Protein AF-A0A495IZV7-F1 (afdb_monomer)

Organism: NCBI:txid423350

Structure (mmCIF, N/CA/C/O backbone):
data_AF-A0A495IZV7-F1
#
_entry.id   AF-A0A495IZV7-F1
#
loop_
_atom_site.group_PDB
_atom_site.id
_atom_site.type_symbol
_atom_site.label_atom_id
_atom_site.label_alt_id
_atom_site.label_comp_id
_atom_site.label_asym_id
_atom_site.label_entity_id
_atom_site.label_seq_id
_atom_site.pdbx_PDB_ins_code
_atom_site.Cartn_x
_atom_site.Cartn_y
_atom_site.Cartn_z
_atom_site.occupancy
_atom_site.B_iso_or_equiv
_atom_site.auth_seq_id
_atom_site.auth_comp_id
_atom_site.auth_asym_id
_atom_site.auth_atom_id
_atom_site.pdbx_PDB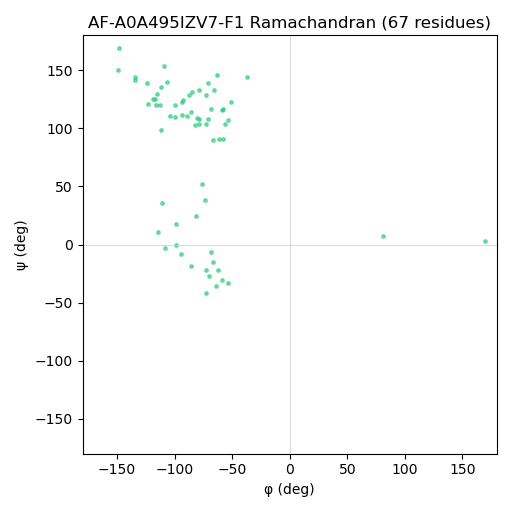_model_num
ATOM 1 N N . MET A 1 1 ? -7.466 -8.435 5.628 1.00 67.25 1 MET A N 1
ATOM 2 C CA . MET A 1 1 ? -6.258 -7.616 5.401 1.00 67.25 1 MET A CA 1
ATOM 3 C C . MET A 1 1 ? -6.653 -6.459 4.503 1.00 67.25 1 MET A C 1
ATOM 5 O O . MET A 1 1 ? -7.222 -6.714 3.448 1.00 67.25 1 MET A O 1
ATOM 9 N N . ILE A 1 2 ? -6.441 -5.221 4.944 1.00 69.31 2 ILE A N 1
ATOM 10 C CA . ILE A 1 2 ? -6.706 -4.021 4.140 1.00 69.31 2 ILE A CA 1
ATOM 11 C C . ILE A 1 2 ? -5.391 -3.663 3.439 1.00 69.31 2 ILE A C 1
ATOM 13 O O . ILE A 1 2 ? -4.380 -3.489 4.111 1.00 69.31 2 ILE A O 1
ATOM 17 N N . ARG A 1 3 ? -5.393 -3.588 2.103 1.00 75.81 3 ARG A N 1
ATOM 18 C CA . ARG A 1 3 ? -4.266 -3.085 1.304 1.00 75.81 3 ARG A CA 1
ATOM 19 C C . ARG A 1 3 ? -4.782 -1.932 0.457 1.00 75.81 3 ARG A C 1
ATOM 21 O O . ARG A 1 3 ? -5.706 -2.128 -0.326 1.00 75.81 3 ARG A O 1
ATOM 28 N N . THR A 1 4 ? -4.201 -0.753 0.633 1.00 76.19 4 THR A N 1
ATOM 29 C CA . THR A 1 4 ? -4.566 0.450 -0.116 1.00 76.19 4 THR A CA 1
ATOM 30 C C . THR A 1 4 ? -3.302 1.152 -0.595 1.00 76.19 4 THR A C 1
ATOM 32 O O . THR A 1 4 ? -2.296 1.164 0.112 1.00 76.19 4 THR A O 1
ATOM 35 N N . GLU A 1 5 ? -3.340 1.686 -1.812 1.00 78.56 5 GLU A N 1
ATOM 36 C CA . GLU A 1 5 ? -2.287 2.540 -2.357 1.00 78.56 5 GLU A CA 1
ATOM 37 C C . GLU A 1 5 ? -2.806 3.974 -2.309 1.00 78.56 5 GLU A C 1
ATOM 39 O O . GLU A 1 5 ? -3.746 4.325 -3.021 1.00 78.56 5 GLU A O 1
ATOM 44 N N . ILE A 1 6 ? -2.220 4.789 -1.433 1.00 75.00 6 ILE A N 1
ATOM 45 C CA . ILE A 1 6 ? -2.585 6.195 -1.276 1.00 75.00 6 ILE A CA 1
ATOM 46 C C . ILE A 1 6 ? -1.384 7.030 -1.696 1.00 75.00 6 ILE A C 1
ATOM 48 O O . ILE A 1 6 ? -0.265 6.797 -1.242 1.00 75.00 6 ILE A O 1
ATOM 52 N N . ILE A 1 7 ? -1.623 8.005 -2.567 1.00 80.00 7 ILE A N 1
ATOM 53 C CA . ILE A 1 7 ? -0.640 9.032 -2.900 1.00 80.00 7 ILE A CA 1
ATOM 54 C C . ILE A 1 7 ? -0.846 10.163 -1.895 1.00 80.00 7 ILE A C 1
ATOM 56 O O . ILE A 1 7 ? -1.889 10.816 -1.913 1.00 80.00 7 ILE A O 1
ATOM 60 N N . ALA A 1 8 ? 0.112 10.362 -0.991 1.00 77.56 8 ALA A N 1
ATOM 61 C CA . ALA A 1 8 ? 0.038 11.424 0.005 1.00 77.56 8 ALA A CA 1
ATOM 62 C C . ALA A 1 8 ? 0.168 12.796 -0.678 1.00 77.56 8 ALA A C 1
ATOM 64 O O . ALA A 1 8 ? 1.194 13.107 -1.280 1.00 77.56 8 ALA A O 1
ATOM 65 N N . THR A 1 9 ? -0.882 13.611 -0.600 1.00 80.81 9 THR A N 1
ATOM 66 C CA . THR A 1 9 ? -0.895 15.006 -1.081 1.00 80.81 9 THR A CA 1
ATOM 67 C C . THR A 1 9 ? -0.578 16.014 0.026 1.00 80.81 9 THR A C 1
ATOM 69 O O . THR A 1 9 ? -0.435 17.203 -0.243 1.00 80.81 9 THR A O 1
ATOM 72 N N . SER A 1 10 ? -0.502 15.539 1.268 1.00 82.44 10 SER A N 1
ATOM 73 C CA . SER A 1 10 ? -0.303 16.294 2.504 1.00 82.44 10 SER A CA 1
ATOM 74 C C . SER A 1 10 ? 0.467 15.444 3.515 1.00 82.44 10 SER A C 1
ATOM 76 O O . SER A 1 10 ? 0.617 14.237 3.332 1.00 82.44 10 SER A O 1
ATOM 78 N N . GLU A 1 11 ? 0.922 16.068 4.599 1.00 83.12 11 GLU A N 1
ATOM 79 C CA . GLU A 1 11 ? 1.591 15.383 5.717 1.00 83.12 11 GLU A CA 1
ATOM 80 C C . GLU A 1 11 ? 0.646 14.442 6.490 1.00 83.12 11 GLU A C 1
ATOM 82 O O . GLU A 1 11 ? 1.097 13.565 7.222 1.00 83.12 11 GLU A O 1
ATOM 87 N N . GLU A 1 12 ? -0.666 14.585 6.287 1.00 82.94 12 GLU A N 1
ATOM 88 C CA . GLU A 1 12 ? -1.700 13.729 6.867 1.00 82.94 12 GLU A CA 1
ATOM 89 C C . GLU A 1 12 ? -2.309 12.790 5.814 1.00 82.94 12 GLU A C 1
ATOM 91 O O . GLU A 1 12 ? -2.596 13.198 4.684 1.00 82.94 12 GLU A O 1
ATOM 96 N N . VAL A 1 13 ? -2.555 11.535 6.209 1.00 81.31 13 VAL A N 1
ATOM 97 C CA . VAL A 1 13 ? -3.244 10.512 5.407 1.00 81.31 13 VAL A CA 1
ATOM 98 C C . VAL A 1 13 ? -4.513 10.087 6.139 1.00 81.31 13 VAL A C 1
ATOM 100 O O . VAL A 1 13 ? -4.460 9.655 7.288 1.00 81.31 13 VAL A O 1
ATOM 103 N N . SER A 1 14 ? -5.657 10.170 5.460 1.00 82.94 14 SER A N 1
ATOM 104 C CA . SER A 1 14 ? -6.954 9.724 5.976 1.00 82.94 14 SER A CA 1
ATOM 105 C C . SER A 1 14 ? -7.588 8.706 5.029 1.00 82.94 14 SER A C 1
ATOM 107 O O . SER A 1 14 ? -7.514 8.830 3.807 1.00 82.94 14 SER A O 1
ATOM 109 N N . PHE A 1 15 ? -8.194 7.661 5.591 1.00 83.50 15 PHE A N 1
ATOM 110 C CA . PHE A 1 15 ? -8.930 6.653 4.833 1.00 83.50 15 PHE A CA 1
ATOM 111 C C . PHE A 1 15 ? -10.078 6.089 5.668 1.00 83.50 15 PHE A C 1
ATOM 113 O O . PHE A 1 15 ? -10.001 6.011 6.894 1.00 83.50 15 PHE A O 1
ATOM 120 N N . ASN A 1 16 ? -11.147 5.676 4.992 1.00 85.88 16 ASN A N 1
ATOM 121 C CA . ASN A 1 16 ? -12.292 5.061 5.651 1.00 85.88 16 ASN A CA 1
ATOM 122 C C . ASN A 1 16 ? -12.000 3.596 5.977 1.00 85.88 16 ASN A C 1
ATOM 124 O O . ASN A 1 16 ? -11.538 2.833 5.124 1.00 85.88 16 ASN A O 1
ATOM 128 N N . ILE A 1 17 ? -12.311 3.199 7.209 1.00 85.94 17 ILE A N 1
ATOM 129 C CA . ILE A 1 17 ? -12.210 1.810 7.653 1.00 85.94 17 ILE A CA 1
ATOM 130 C C . ILE A 1 17 ? -13.533 1.101 7.320 1.00 85.94 17 ILE A C 1
ATOM 132 O O . ILE A 1 17 ? -14.594 1.607 7.687 1.00 85.94 17 ILE A O 1
ATOM 136 N N . PRO A 1 18 ? -13.507 -0.061 6.645 1.00 87.00 18 PRO A N 1
ATOM 137 C CA . PRO A 1 18 ? -14.725 -0.806 6.343 1.00 87.00 18 PRO A CA 1
ATOM 138 C C . PRO A 1 18 ? -15.440 -1.290 7.620 1.00 87.00 18 PRO A C 1
ATOM 140 O O . PRO A 1 18 ? -14.787 -1.668 8.596 1.00 87.00 18 PRO A O 1
ATOM 143 N N . GLU A 1 19 ? -16.778 -1.336 7.604 1.00 87.44 19 GLU A N 1
ATOM 144 C CA . GLU A 1 19 ? -17.609 -1.627 8.791 1.00 87.44 19 GLU A CA 1
ATOM 145 C C . GLU A 1 19 ? -17.238 -2.933 9.511 1.00 87.44 19 GLU A C 1
ATOM 147 O O . GLU A 1 19 ? -17.284 -3.019 10.735 1.00 87.44 19 GLU A O 1
ATOM 152 N N . ASN A 1 20 ? -16.784 -3.947 8.773 1.00 87.75 20 ASN A N 1
ATOM 153 C CA . ASN A 1 20 ? -16.402 -5.251 9.322 1.00 87.75 20 ASN A CA 1
ATOM 154 C C . ASN A 1 20 ? -15.127 -5.233 10.194 1.00 87.75 20 ASN A C 1
ATOM 156 O O . ASN A 1 20 ? -14.775 -6.261 10.794 1.00 87.75 20 ASN A O 1
ATOM 160 N N . TYR A 1 21 ? -14.435 -4.094 10.256 1.00 84.31 21 TYR A N 1
ATOM 161 C CA . TYR A 1 21 ? -13.249 -3.861 11.079 1.00 84.31 21 TYR A CA 1
ATOM 162 C C . TYR A 1 21 ? -13.511 -2.930 12.276 1.00 84.31 21 TYR A C 1
ATOM 164 O O . TYR A 1 21 ? -12.619 -2.750 13.103 1.00 84.31 21 TYR A O 1
ATOM 172 N N . ILE A 1 22 ? -14.725 -2.385 12.417 1.00 87.19 22 ILE A N 1
ATOM 173 C CA . ILE A 1 22 ? -15.099 -1.547 13.563 1.00 87.19 22 ILE A CA 1
ATOM 174 C C . ILE A 1 22 ? -15.103 -2.392 14.848 1.00 87.19 22 ILE A C 1
ATOM 176 O O . ILE A 1 22 ? -15.628 -3.505 14.878 1.00 87.19 22 ILE A O 1
ATOM 180 N N . GLY A 1 23 ? -14.483 -1.874 15.914 1.00 89.56 23 GLY A N 1
ATOM 181 C CA . GLY A 1 23 ? -14.383 -2.550 17.215 1.00 89.56 23 GLY A CA 1
ATOM 182 C C . GLY A 1 23 ? -13.279 -3.609 17.318 1.00 89.56 23 GLY A C 1
ATOM 183 O O . GLY A 1 23 ? -13.202 -4.310 18.325 1.00 89.56 23 GLY A O 1
ATOM 184 N N . LYS A 1 24 ? -12.417 -3.738 16.302 1.00 89.56 24 LYS A N 1
ATOM 185 C CA . LYS A 1 24 ? -1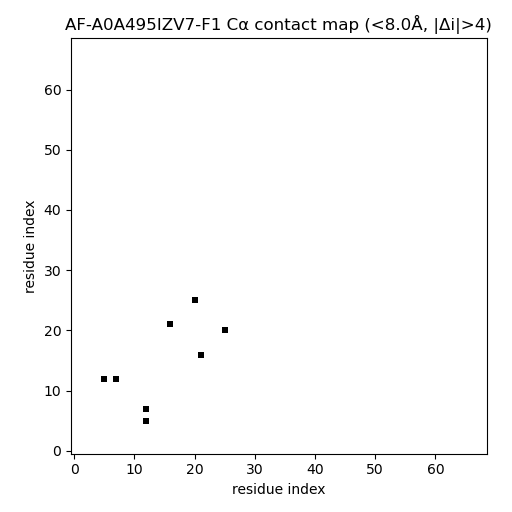1.256 -4.642 16.309 1.00 89.56 24 LYS A CA 1
ATOM 186 C C . LYS A 1 24 ? -9.956 -3.850 16.410 1.00 89.56 24 LYS A C 1
ATOM 188 O O . LYS A 1 24 ? -9.884 -2.706 15.971 1.00 89.56 24 LYS A O 1
ATOM 193 N N . VAL A 1 25 ? -8.917 -4.478 16.960 1.00 85.12 25 VAL A N 1
ATOM 194 C CA . VAL A 1 25 ? -7.555 -3.929 16.931 1.00 85.12 25 VAL A CA 1
ATOM 195 C C . VAL A 1 25 ? -7.013 -4.050 15.509 1.00 85.12 25 VAL A C 1
ATOM 197 O O . VAL A 1 25 ? -7.083 -5.122 14.905 1.00 85.12 25 VAL A O 1
ATOM 200 N N . LEU A 1 26 ? -6.500 -2.944 14.973 1.00 80.69 26 LEU A N 1
ATOM 201 C CA . LEU A 1 26 ? -5.963 -2.855 13.620 1.00 80.69 26 LEU A CA 1
ATOM 202 C C . LEU A 1 26 ? -4.480 -2.520 13.694 1.00 80.69 26 LEU A C 1
ATOM 204 O O . LEU A 1 26 ? -4.097 -1.520 14.294 1.00 80.69 26 LEU A O 1
ATOM 208 N N . GLU A 1 27 ? -3.660 -3.348 13.060 1.00 79.94 27 GLU A N 1
ATOM 209 C CA . GLU A 1 27 ? -2.264 -3.031 12.789 1.00 79.94 27 GLU A CA 1
ATOM 210 C C . GLU A 1 27 ? -2.179 -2.399 11.398 1.00 79.94 27 GLU A C 1
ATOM 212 O O . GLU A 1 27 ? -2.663 -2.968 10.414 1.00 79.94 27 GLU A O 1
ATOM 217 N N . ILE A 1 28 ? -1.610 -1.196 11.328 1.00 81.25 28 ILE A N 1
ATOM 218 C CA . ILE A 1 28 ? -1.425 -0.448 10.085 1.00 81.25 28 ILE A CA 1
ATOM 219 C C . ILE A 1 28 ? 0.072 -0.381 9.828 1.00 81.25 28 ILE A C 1
ATOM 221 O O . ILE A 1 28 ? 0.820 0.160 10.638 1.00 81.25 28 ILE A O 1
ATOM 225 N N . ILE A 1 29 ? 0.495 -0.918 8.689 1.00 80.88 29 ILE A N 1
ATOM 226 C CA . ILE A 1 29 ? 1.885 -0.878 8.253 1.00 80.88 29 ILE A CA 1
ATOM 227 C C . ILE A 1 29 ? 1.935 -0.061 6.965 1.00 80.88 29 ILE A C 1
ATOM 229 O O . ILE A 1 29 ? 1.271 -0.403 5.984 1.00 80.88 29 ILE A O 1
ATOM 233 N N . ALA A 1 30 ? 2.687 1.035 6.987 1.00 78.62 30 ALA A N 1
ATOM 234 C CA . ALA A 1 30 ? 2.861 1.931 5.854 1.00 78.62 30 ALA A CA 1
ATOM 235 C C . ALA A 1 30 ? 4.300 1.843 5.346 1.00 78.62 30 ALA A C 1
ATOM 237 O O . ALA A 1 30 ? 5.243 1.855 6.134 1.00 78.62 30 ALA A O 1
ATOM 238 N N . PHE A 1 31 ? 4.448 1.775 4.026 1.00 79.44 31 PHE A N 1
ATOM 239 C CA . PHE A 1 31 ? 5.735 1.765 3.343 1.00 79.44 31 PHE A CA 1
ATOM 240 C C . PHE A 1 31 ? 5.676 2.739 2.176 1.00 79.44 31 PHE A C 1
ATOM 242 O O . PHE A 1 31 ? 4.642 2.842 1.505 1.00 79.44 31 PHE A O 1
ATOM 249 N N . THR A 1 32 ? 6.780 3.427 1.902 1.00 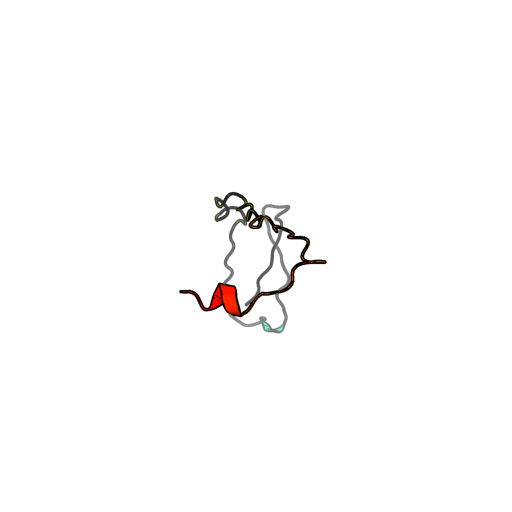76.50 32 THR A N 1
ATOM 250 C CA . THR A 1 32 ? 6.905 4.153 0.641 1.00 76.50 32 THR A CA 1
ATOM 251 C C . THR A 1 32 ? 7.058 3.138 -0.491 1.00 76.50 32 THR A C 1
ATOM 253 O O . THR A 1 32 ? 7.731 2.118 -0.349 1.00 76.50 32 THR A O 1
ATOM 256 N N . LYS A 1 33 ? 6.402 3.380 -1.631 1.00 69.62 33 LYS A N 1
ATOM 257 C CA . LYS A 1 33 ? 6.452 2.452 -2.775 1.00 69.62 33 LYS A CA 1
ATOM 258 C C . LYS A 1 33 ? 7.877 2.294 -3.333 1.00 69.62 33 LYS A C 1
ATOM 260 O O . LYS A 1 33 ? 8.169 1.273 -3.947 1.00 69.62 33 LYS A O 1
ATOM 265 N N . ASP A 1 34 ? 8.741 3.276 -3.076 1.00 65.12 34 ASP A N 1
ATOM 266 C CA . ASP A 1 34 ? 10.145 3.310 -3.490 1.00 65.12 34 ASP A CA 1
ATOM 267 C C . ASP A 1 34 ? 11.117 2.598 -2.527 1.00 65.12 34 ASP A C 1
ATOM 269 O O . AS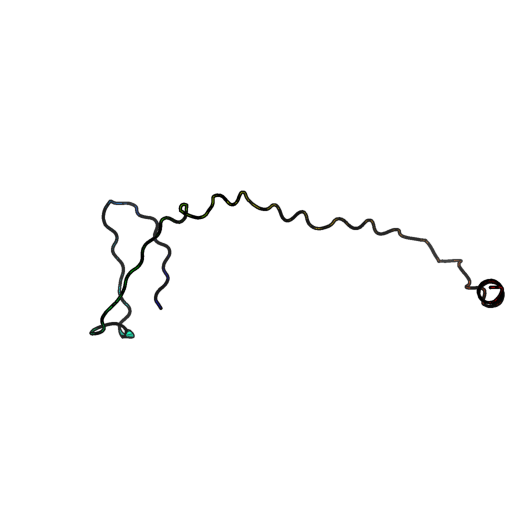P A 1 34 ? 12.199 2.211 -2.967 1.00 65.12 34 ASP A O 1
ATOM 273 N N . GLU A 1 35 ? 10.759 2.325 -1.262 1.00 55.12 35 GLU A N 1
ATOM 274 C CA . GLU A 1 35 ? 11.605 1.579 -0.299 1.00 55.12 35 GLU A CA 1
ATOM 275 C C . GLU A 1 35 ? 11.623 0.056 -0.561 1.00 55.12 35 GLU A C 1
ATOM 277 O O . GLU A 1 35 ? 11.385 -0.780 0.309 1.00 55.12 35 GLU A O 1
ATOM 282 N N . GLY A 1 36 ? 11.918 -0.309 -1.806 1.00 49.47 36 GLY A N 1
ATOM 283 C CA . GLY A 1 36 ? 11.990 -1.685 -2.297 1.00 49.47 36 GLY A CA 1
ATOM 284 C C . GLY A 1 36 ? 12.100 -1.811 -3.820 1.00 49.47 36 GLY A C 1
ATOM 285 O O . GLY A 1 36 ? 12.114 -2.929 -4.328 1.00 49.47 36 GLY A O 1
ATOM 286 N N . LEU A 1 37 ? 12.179 -0.692 -4.555 1.00 49.88 37 LEU A N 1
ATOM 287 C CA . LEU A 1 37 ? 12.304 -0.650 -6.018 1.00 49.88 37 LEU A CA 1
ATOM 288 C C . LEU A 1 37 ? 13.683 -0.155 -6.486 1.00 49.88 37 LEU A C 1
ATOM 290 O O . LEU A 1 37 ? 13.813 0.415 -7.566 1.00 49.88 37 LEU A O 1
ATOM 294 N N . THR A 1 38 ? 14.757 -0.493 -5.769 1.00 47.97 38 THR A N 1
ATOM 295 C CA . THR A 1 38 ? 16.066 -0.709 -6.419 1.00 47.97 38 THR A CA 1
ATOM 296 C C . THR A 1 38 ? 16.094 -2.037 -7.183 1.00 47.97 38 THR A C 1
ATOM 298 O O . THR A 1 38 ? 17.107 -2.721 -7.229 1.00 47.97 38 THR A O 1
ATOM 301 N N . ASP A 1 39 ? 14.994 -2.396 -7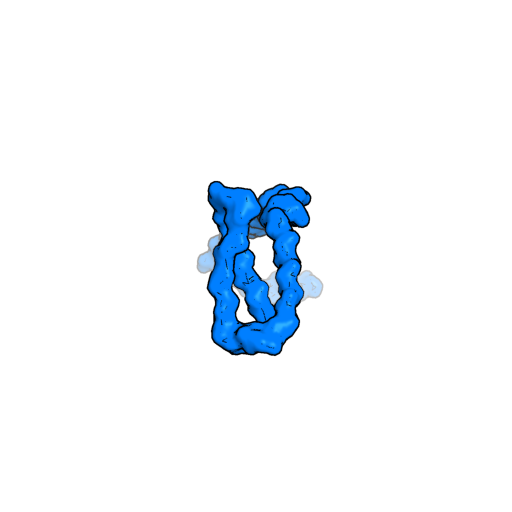.837 1.00 47.88 39 ASP A N 1
ATOM 302 C CA . ASP A 1 39 ? 15.011 -3.348 -8.933 1.00 47.88 39 ASP A CA 1
ATOM 303 C C . ASP A 1 39 ? 14.672 -2.525 -10.169 1.00 47.88 39 ASP A C 1
ATOM 305 O O . ASP A 1 39 ? 13.521 -2.156 -10.421 1.00 47.88 39 ASP A O 1
ATOM 309 N N . ALA A 1 40 ? 15.733 -2.151 -10.892 1.00 52.16 40 ALA A N 1
ATOM 310 C CA . ALA A 1 40 ? 15.649 -1.631 -12.247 1.00 52.16 40 ALA A CA 1
ATOM 311 C C . ALA A 1 40 ? 14.548 -2.386 -13.000 1.00 52.16 40 ALA A C 1
ATOM 313 O O . ALA A 1 40 ? 14.413 -3.5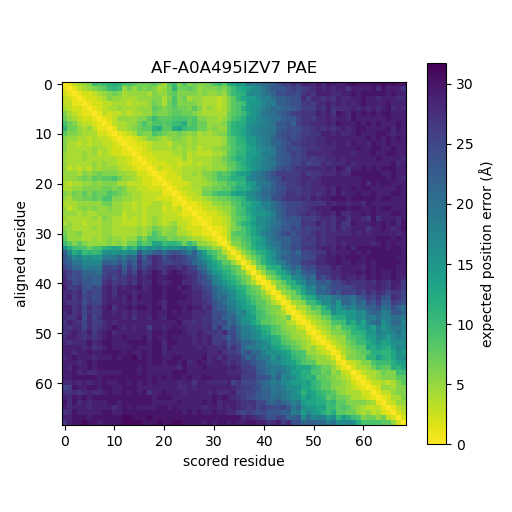90 -12.774 1.00 52.16 40 ALA A O 1
ATOM 314 N N . PRO A 1 41 ? 13.775 -1.753 -13.904 1.00 49.72 41 PRO A N 1
ATOM 315 C CA . PRO A 1 41 ? 12.804 -2.497 -14.686 1.00 49.72 41 PRO A CA 1
ATOM 316 C C . PRO A 1 41 ? 13.552 -3.651 -15.347 1.00 49.72 41 PRO A C 1
ATOM 318 O O . PRO A 1 41 ? 14.359 -3.438 -16.255 1.00 49.72 41 PRO A O 1
ATOM 321 N N . VAL A 1 42 ? 13.327 -4.875 -14.860 1.00 56.41 42 VAL A N 1
ATOM 322 C CA . VAL A 1 42 ? 13.772 -6.080 -15.536 1.00 56.41 42 VAL A CA 1
ATOM 323 C C . VAL A 1 42 ? 12.934 -6.079 -16.792 1.00 56.41 42 VAL A C 1
ATOM 325 O O . VAL A 1 42 ? 11.806 -6.569 -16.827 1.00 56.41 42 VAL A O 1
ATOM 328 N N . ILE A 1 43 ? 13.476 -5.439 -17.825 1.00 59.31 43 ILE A N 1
ATOM 329 C CA . ILE A 1 43 ? 13.054 -5.597 -19.197 1.00 59.31 43 ILE A CA 1
ATOM 330 C C . ILE A 1 43 ? 13.231 -7.091 -19.417 1.00 59.31 43 ILE A C 1
ATOM 332 O O . ILE A 1 43 ? 14.328 -7.559 -19.726 1.00 59.31 43 ILE A O 1
ATOM 336 N N . LYS A 1 44 ? 12.172 -7.867 -19.159 1.00 60.34 44 LYS A N 1
ATOM 337 C CA . LYS A 1 44 ? 12.099 -9.272 -19.524 1.00 60.34 44 LYS A CA 1
ATOM 338 C C . LYS A 1 44 ? 12.212 -9.259 -21.035 1.00 60.34 44 LYS A C 1
ATOM 340 O O . LYS A 1 44 ? 11.218 -9.079 -21.733 1.00 60.34 44 LYS A O 1
ATOM 345 N N . LYS A 1 45 ? 13.446 -9.347 -21.540 1.00 64.19 45 LYS A N 1
ATOM 346 C CA . LYS A 1 45 ? 13.718 -9.548 -22.955 1.00 64.19 45 LYS A CA 1
ATOM 347 C C . LYS A 1 45 ? 12.967 -10.819 -23.304 1.00 64.19 45 LYS A C 1
ATOM 349 O O . LYS A 1 45 ? 13.370 -11.908 -22.906 1.00 64.19 45 LYS A O 1
ATOM 354 N N . THR A 1 46 ? 11.836 -10.666 -23.980 1.00 65.94 46 THR A N 1
ATOM 355 C CA . THR A 1 46 ? 11.114 -11.785 -24.570 1.00 65.94 46 THR A CA 1
ATOM 356 C C . THR A 1 46 ? 12.127 -12.572 -25.398 1.00 65.94 46 THR A C 1
ATOM 358 O O . THR A 1 46 ? 12.782 -11.955 -26.250 1.00 65.94 46 THR A O 1
ATOM 361 N N . PRO A 1 47 ? 12.329 -13.876 -25.140 1.00 66.38 47 PRO A N 1
ATOM 362 C CA . PRO A 1 47 ? 13.288 -14.660 -25.901 1.00 66.38 47 PRO A CA 1
ATOM 363 C C . PRO A 1 47 ? 12.874 -14.616 -27.372 1.00 66.38 47 PRO A C 1
ATOM 365 O O . PRO A 1 47 ? 11.787 -15.054 -27.742 1.00 66.38 47 PRO A O 1
ATOM 368 N N . LYS A 1 48 ? 13.725 -14.022 -28.212 1.00 69.31 48 LYS A N 1
ATOM 369 C CA . LYS A 1 48 ? 13.538 -14.021 -29.660 1.00 69.31 48 LYS A CA 1
ATOM 370 C C . LYS A 1 48 ? 14.074 -15.349 -30.171 1.00 69.31 48 LYS A C 1
ATOM 372 O O . LYS A 1 48 ? 15.284 -15.534 -30.234 1.00 69.31 48 LYS A O 1
ATOM 377 N N . PHE A 1 49 ? 13.184 -16.278 -30.482 1.00 73.88 49 PHE A N 1
ATOM 378 C CA . PHE A 1 49 ? 13.552 -17.488 -31.202 1.00 73.88 49 PHE A CA 1
ATOM 379 C C . PHE A 1 49 ? 13.534 -17.189 -32.704 1.00 73.88 49 PHE A C 1
ATOM 381 O O . PHE A 1 49 ? 12.588 -16.604 -33.232 1.00 73.88 49 PHE A O 1
ATOM 388 N N . THR A 1 50 ? 14.603 -17.568 -33.396 1.00 75.31 50 THR A N 1
ATOM 389 C CA . THR A 1 50 ? 14.654 -17.530 -34.856 1.00 75.31 50 THR A CA 1
ATOM 390 C C . THR A 1 50 ? 13.906 -18.749 -35.381 1.00 75.31 50 THR A C 1
ATOM 392 O O . THR A 1 50 ? 14.386 -19.872 -35.249 1.00 75.31 50 THR A O 1
ATOM 395 N N . VAL A 1 51 ? 12.719 -18.546 -35.958 1.00 71.00 51 VAL A N 1
ATOM 396 C CA . VAL A 1 51 ? 11.988 -19.621 -36.644 1.00 71.00 51 VAL A CA 1
ATOM 397 C C . VAL A 1 51 ? 12.605 -19.815 -38.026 1.00 71.00 51 VAL A C 1
ATOM 399 O O . VAL A 1 51 ? 12.372 -19.016 -38.935 1.00 71.00 51 VAL A O 1
ATOM 402 N N . LEU A 1 52 ? 13.400 -20.872 -38.182 1.00 72.75 52 LEU A N 1
ATOM 403 C CA . LEU A 1 52 ? 13.869 -21.327 -39.487 1.00 72.75 52 LEU A CA 1
ATOM 404 C C . LEU A 1 52 ? 12.678 -21.946 -40.228 1.00 72.75 52 LEU A C 1
ATOM 406 O O . LEU A 1 52 ? 12.196 -23.013 -39.859 1.00 72.75 52 LEU A O 1
ATOM 410 N N . HIS A 1 53 ? 12.174 -21.246 -41.243 1.00 66.69 53 HIS A N 1
ATOM 411 C CA . HIS A 1 53 ? 11.172 -21.796 -42.150 1.00 66.69 53 HIS A CA 1
ATOM 412 C C . HIS A 1 53 ? 11.897 -22.566 -43.252 1.00 66.69 53 HIS A C 1
ATOM 414 O O . HIS A 1 53 ? 12.614 -21.973 -44.056 1.00 66.69 53 HIS A O 1
ATOM 420 N N . THR A 1 54 ? 11.713 -23.882 -43.287 1.00 67.56 54 THR A N 1
ATOM 421 C CA . THR A 1 54 ? 12.157 -24.725 -44.399 1.00 67.56 54 THR A CA 1
ATOM 422 C C . THR A 1 54 ? 10.955 -24.995 -45.294 1.00 67.56 54 THR A C 1
ATOM 424 O O . THR A 1 54 ? 9.947 -25.531 -44.834 1.00 67.56 54 THR A O 1
ATOM 427 N N . ASP A 1 55 ? 11.037 -24.590 -46.562 1.00 68.31 55 ASP A N 1
ATOM 428 C CA . ASP A 1 55 ? 10.008 -24.890 -47.558 1.00 68.31 55 ASP A CA 1
ATOM 429 C C . ASP A 1 55 ? 10.108 -26.382 -47.916 1.00 68.31 55 ASP A C 1
ATOM 431 O O . ASP A 1 55 ? 11.055 -26.826 -48.559 1.00 68.31 55 ASP A 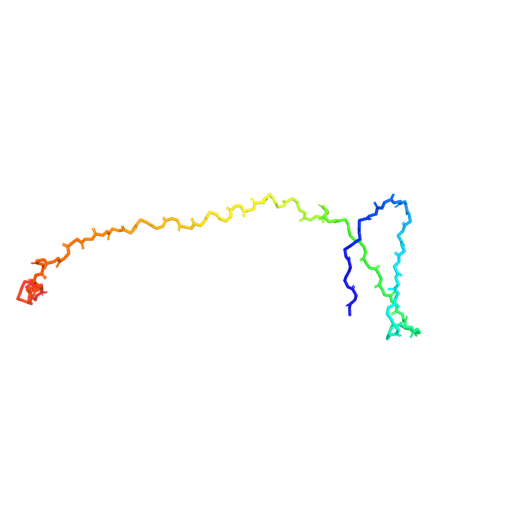O 1
ATOM 435 N N . VAL A 1 56 ? 9.175 -27.178 -47.390 1.00 70.56 56 VAL A N 1
ATOM 436 C CA . VAL A 1 56 ? 9.134 -28.644 -47.550 1.00 70.56 56 VAL A CA 1
ATOM 437 C C . VAL A 1 56 ? 8.164 -29.083 -48.647 1.00 70.56 56 VAL A C 1
ATOM 439 O O . VAL A 1 56 ? 7.759 -30.243 -48.667 1.00 70.56 56 VAL A O 1
ATOM 442 N N . LYS A 1 57 ? 7.758 -28.184 -49.556 1.00 69.44 57 LYS A N 1
ATOM 443 C CA . LYS A 1 57 ? 6.704 -28.480 -50.544 1.00 69.44 57 LYS A CA 1
ATOM 444 C C . LYS A 1 57 ? 7.027 -29.673 -51.443 1.00 69.44 57 LYS A C 1
ATOM 446 O O . LYS A 1 57 ? 6.112 -30.406 -51.799 1.00 69.44 57 LYS A O 1
ATOM 451 N N . ASP A 1 58 ? 8.308 -29.914 -51.709 1.00 67.75 58 ASP A N 1
ATOM 452 C CA . ASP A 1 58 ? 8.786 -31.034 -52.528 1.00 67.75 58 ASP A CA 1
ATOM 453 C C . ASP A 1 58 ? 9.622 -32.054 -51.733 1.00 67.75 58 ASP A C 1
ATOM 455 O O . ASP A 1 58 ? 10.247 -32.948 -52.308 1.00 67.75 58 ASP A O 1
ATOM 459 N N . TYR A 1 59 ? 9.650 -31.956 -50.397 1.00 72.31 59 TYR A N 1
ATOM 460 C CA . TYR A 1 59 ? 10.416 -32.891 -49.577 1.00 72.31 59 TYR A CA 1
ATOM 461 C C . TYR A 1 59 ? 9.641 -34.198 -49.378 1.00 72.31 59 TYR A C 1
ATOM 463 O O . TYR A 1 59 ? 8.661 -34.265 -48.635 1.00 72.31 59 TYR A O 1
ATOM 471 N N . LYS A 1 60 ? 10.108 -35.270 -50.022 1.00 72.50 60 LYS A N 1
ATOM 472 C CA . LYS A 1 60 ? 9.603 -36.627 -49.811 1.00 72.50 60 LYS A CA 1
ATOM 473 C C . LYS A 1 60 ? 10.557 -37.368 -48.881 1.00 72.50 60 LYS A C 1
ATOM 475 O O . LYS A 1 60 ? 11.672 -37.693 -49.271 1.00 72.50 60 LYS A O 1
ATOM 480 N N . PHE A 1 61 ? 10.106 -37.634 -47.658 1.00 72.62 61 PHE A N 1
ATOM 481 C CA . PHE A 1 61 ? 10.876 -38.399 -46.678 1.00 72.62 61 PHE A CA 1
ATOM 482 C C . PHE A 1 61 ? 11.228 -39.786 -47.241 1.00 72.62 61 PHE A C 1
ATOM 484 O O . PHE A 1 61 ? 10.332 -40.583 -47.537 1.00 72.62 61 PHE A O 1
ATOM 491 N N . ASN A 1 62 ? 12.525 -40.060 -47.406 1.00 77.12 62 ASN A N 1
ATOM 492 C CA . ASN A 1 62 ? 13.020 -41.353 -47.859 1.00 77.12 62 ASN A CA 1
ATOM 493 C C . ASN A 1 62 ? 13.357 -42.228 -46.646 1.00 77.12 62 ASN 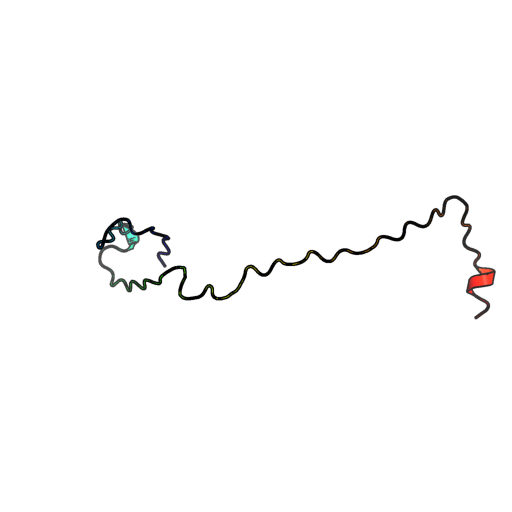A C 1
ATOM 495 O O . ASN A 1 62 ? 14.292 -41.951 -45.897 1.00 77.12 62 ASN A O 1
ATOM 499 N N . ARG A 1 63 ? 12.570 -43.288 -46.445 1.00 69.31 63 ARG A N 1
ATOM 500 C CA . ARG A 1 63 ? 12.726 -44.195 -45.302 1.00 69.31 63 ARG A CA 1
ATOM 501 C C . ARG A 1 63 ? 13.989 -45.053 -45.405 1.00 69.31 63 ARG A C 1
ATOM 503 O O . ARG A 1 63 ? 14.503 -45.465 -44.372 1.00 69.31 63 ARG A O 1
ATOM 510 N N . ASP A 1 64 ? 14.466 -45.320 -46.618 1.00 75.62 64 ASP A N 1
ATOM 511 C CA . ASP A 1 64 ? 15.647 -46.154 -46.837 1.00 75.62 64 ASP A CA 1
ATOM 512 C C . ASP A 1 64 ? 16.931 -45.414 -46.422 1.00 75.62 64 ASP A C 1
ATOM 514 O O . ASP A 1 64 ? 17.736 -45.968 -45.683 1.00 75.62 64 ASP A O 1
ATOM 518 N N . GLU A 1 65 ? 17.047 -44.121 -46.748 1.00 68.19 65 GLU A N 1
ATOM 519 C CA . GLU A 1 65 ? 18.175 -43.261 -46.341 1.00 68.19 65 GLU A CA 1
ATOM 520 C C . GLU A 1 65 ? 18.254 -43.074 -44.813 1.00 68.19 65 GLU A C 1
ATOM 522 O O . GLU A 1 65 ? 19.332 -43.024 -44.225 1.00 68.19 65 GLU A O 1
ATOM 527 N N . ALA A 1 66 ? 17.101 -43.004 -44.138 1.00 68.31 66 ALA A N 1
ATOM 528 C CA . ALA A 1 66 ? 17.038 -42.824 -42.687 1.00 68.31 66 ALA A CA 1
ATOM 529 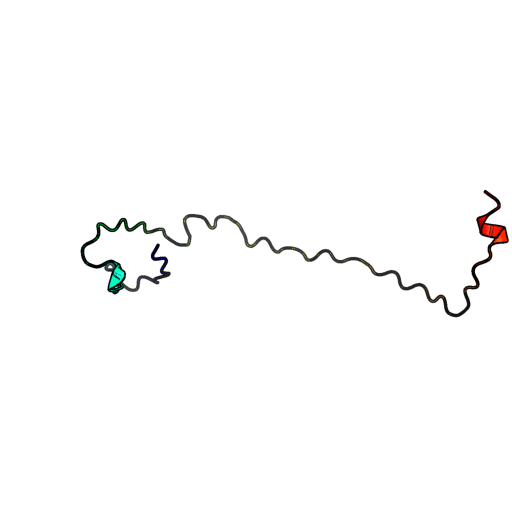C C . ALA A 1 66 ? 17.446 -44.078 -41.889 1.00 68.31 66 ALA A C 1
ATOM 531 O O . ALA A 1 66 ? 17.811 -43.957 -40.719 1.00 68.31 66 ALA A O 1
ATOM 532 N N . ASN A 1 67 ? 17.375 -45.260 -42.509 1.00 69.12 67 ASN A N 1
ATOM 533 C CA . ASN A 1 67 ? 17.671 -46.552 -41.886 1.00 69.12 67 ASN A CA 1
ATOM 534 C C . ASN A 1 67 ? 19.085 -47.075 -42.204 1.00 69.12 67 ASN A C 1
ATOM 536 O O . ASN A 1 67 ? 19.451 -48.137 -41.709 1.00 69.12 67 ASN A O 1
ATOM 540 N N . GLU A 1 68 ? 19.889 -46.349 -42.988 1.00 64.00 68 GLU A N 1
ATOM 541 C CA . GLU A 1 68 ? 21.288 -46.689 -43.312 1.00 64.00 68 GLU A CA 1
ATOM 542 C C . GLU A 1 68 ? 22.295 -46.288 -42.204 1.00 64.00 68 GLU A C 1
ATOM 544 O O . GLU A 1 68 ? 23.480 -46.076 -42.466 1.00 64.00 68 GLU A O 1
ATOM 549 N N . ARG A 1 69 ? 21.831 -46.174 -40.951 1.00 58.16 69 ARG A N 1
ATOM 550 C CA . ARG A 1 69 ? 22.663 -45.904 -39.767 1.00 58.16 69 ARG A CA 1
ATOM 551 C C . ARG A 1 69 ? 22.830 -47.121 -38.875 1.00 58.16 69 ARG A C 1
ATOM 553 O O . ARG A 1 69 ? 21.809 -47.773 -38.573 1.00 58.16 69 ARG A O 1
#

Radius of gyration: 30.48 Å; Cα contacts (8 Å, |Δi|>4): 4; chains: 1; bounding box: 40×63×70 Å

pLDDT: mean 72.51, std 10.87, range [47.88, 89.56]

Mean predicted aligned error: 17.83 Å

Solvent-accessible surface area (backbone atoms only — not comparable to full-atom values): 5438 Å² total; per-residue (Å²): 136,92,84,82,90,78,83,74,91,54,100,67,86,87,82,86,78,61,77,94,54,67,97,55,93,78,89,85,88,86,76,64,87,66,83,76,53,91,58,69,85,76,74,73,73,73,84,81,76,85,82,82,82,74,89,57,90,83,66,72,88,58,70,68,75,72,61,77,115

Foldseek 3Di:
DDDDDDDDPDPDDDDDDDPVCPPHDDDDDDDDPVPPPPPDPPPVPPDDDDDDDDDCVPPDDDPVVVPPD

Secondary structure (DSSP, 8-state):
--------SSS----PPPGGGTTS--------TTTT--S-----------------TT----HHHHT--

Sequence (69 aa):
MIRTEIIATSEEVSFNIPENYIGKVLEIIAFTKDEGLTDAPVIKKTPKFTVLHTDVKDYKFNRDEANER